Protein AF-A0A061NNV7-F1 (afdb_monomer)

Radius of gyration: 16.95 Å; Cα contacts (8 Å, |Δi|>4): 107; chains: 1; bounding box: 40×39×57 Å

pLDDT: mean 89.88, std 15.0, range [36.84, 98.69]

Solvent-accessible surface area (backbone atoms only — not comparable to full-atom values): 8530 Å² total; per-residue (Å²): 135,85,79,83,86,63,62,41,60,70,67,61,63,53,45,39,52,57,48,20,44,50,50,51,48,59,56,54,39,71,76,46,58,72,67,57,29,56,50,48,60,74,51,48,64,51,75,71,51,56,79,93,74,49,51,74,72,43,47,51,54,41,52,56,52,37,71,77,29,66,69,50,38,52,44,47,50,52,50,50,53,50,48,53,52,49,61,66,41,73,80,42,95,57,61,69,67,59,57,50,54,51,51,50,54,51,48,51,58,38,67,75,45,90,48,62,50,45,41,53,36,46,53,52,49,62,77,42,37,70,22,46,54,39,30,52,74,69,62,70,68,87,68,87,84,77,128

Mean predicted aligned error: 5.4 Å

Foldseek 3Di:
DDDDQAADAPVVLLVLLVVLLVVLLLVLLVVDDPVLSVVCVVLVCLLVDDPVPDDPVSNVNLVVVVVVDVSNVLSSVLNVLVVVLCVVQLPDQDDLVSNVVSLVVSQVSLVPDPRPSSPVSNVVCVVCVSNHSVCSNVNDHPDDPDD

Structure (mmCIF, N/CA/C/O backbone):
data_AF-A0A061NNV7-F1
#
_entry.id   AF-A0A061NNV7-F1
#
loop_
_atom_site.group_PDB
_atom_site.id
_atom_site.type_symbol
_atom_site.label_atom_id
_atom_site.label_alt_id
_atom_site.label_comp_id
_atom_site.label_asym_id
_atom_site.label_entity_id
_atom_site.label_seq_id
_atom_site.pdbx_PDB_ins_code
_atom_site.Cartn_x
_atom_site.Cartn_y
_atom_site.Cartn_z
_atom_site.occupancy
_atom_site.B_iso_or_equiv
_atom_site.auth_seq_id
_atom_site.auth_comp_id
_atom_site.auth_asym_id
_atom_site.auth_atom_id
_atom_site.pdbx_PDB_model_num
ATOM 1 N N . MET A 1 1 ? 11.637 0.385 -39.549 1.00 41.84 1 MET A N 1
ATOM 2 C CA . MET A 1 1 ? 10.797 1.399 -38.875 1.00 41.84 1 MET A CA 1
ATOM 3 C C . MET A 1 1 ? 10.616 0.973 -37.427 1.00 41.84 1 MET A C 1
ATOM 5 O O . MET A 1 1 ? 10.025 -0.074 -37.189 1.00 41.84 1 MET A O 1
ATOM 9 N N . GLY A 1 2 ? 11.220 1.697 -36.482 1.00 59.88 2 GLY A N 1
ATOM 10 C CA . GLY A 1 2 ? 11.141 1.368 -35.055 1.00 59.88 2 GLY A CA 1
ATOM 11 C C . GLY A 1 2 ? 9.767 1.725 -34.499 1.00 59.88 2 GLY A C 1
ATOM 12 O O . GLY A 1 2 ? 9.299 2.843 -34.703 1.00 59.88 2 GLY A O 1
ATOM 13 N N . ARG A 1 3 ? 9.101 0.776 -33.835 1.00 66.38 3 ARG A N 1
ATOM 14 C CA . ARG A 1 3 ? 7.870 1.065 -33.089 1.00 66.38 3 ARG A CA 1
ATOM 15 C C . ARG A 1 3 ? 8.216 1.955 -31.887 1.00 66.38 3 ARG A C 1
ATOM 17 O O . ARG A 1 3 ? 9.262 1.729 -31.277 1.00 66.38 3 ARG A O 1
ATOM 24 N N . PRO A 1 4 ? 7.374 2.941 -31.540 1.00 80.44 4 PRO A N 1
ATOM 25 C CA . PRO A 1 4 ? 7.612 3.778 -30.371 1.00 80.44 4 PRO A CA 1
ATOM 26 C C . PRO A 1 4 ? 7.623 2.924 -29.096 1.00 80.44 4 PRO A C 1
ATOM 28 O O . PRO A 1 4 ? 6.791 2.030 -28.933 1.00 80.44 4 PRO A O 1
ATOM 31 N N . ILE A 1 5 ? 8.569 3.201 -28.196 1.00 82.25 5 ILE A N 1
ATOM 32 C CA . ILE A 1 5 ? 8.609 2.594 -26.862 1.00 82.25 5 ILE A CA 1
ATOM 33 C C . ILE A 1 5 ? 7.598 3.334 -25.988 1.00 82.25 5 ILE A C 1
ATOM 35 O O . ILE A 1 5 ? 7.705 4.545 -25.804 1.00 82.25 5 ILE A O 1
ATOM 39 N N . ILE A 1 6 ? 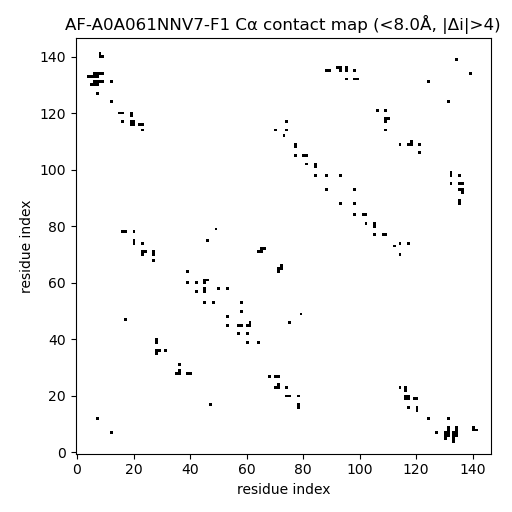6.620 2.608 -25.450 1.00 85.44 6 ILE A N 1
ATOM 40 C CA . ILE A 1 6 ? 5.614 3.164 -24.541 1.00 85.44 6 ILE A CA 1
ATOM 41 C C . ILE A 1 6 ? 6.128 3.045 -23.103 1.00 85.44 6 ILE A C 1
ATOM 43 O O . ILE A 1 6 ? 6.667 2.008 -22.701 1.00 85.44 6 ILE A O 1
ATOM 47 N N . ILE A 1 7 ? 5.969 4.122 -22.334 1.00 85.50 7 ILE A N 1
ATOM 48 C CA . ILE A 1 7 ? 6.426 4.237 -20.948 1.00 85.50 7 ILE A CA 1
ATOM 49 C C . ILE A 1 7 ? 5.231 4.584 -20.065 1.00 85.50 7 ILE A C 1
ATOM 51 O O . ILE A 1 7 ? 4.505 5.539 -20.342 1.00 85.50 7 ILE A O 1
ATOM 55 N N . ALA A 1 8 ? 5.036 3.821 -18.990 1.00 87.75 8 ALA A N 1
ATOM 56 C CA . ALA A 1 8 ? 4.000 4.114 -18.012 1.00 87.75 8 ALA A CA 1
ATOM 57 C C . ALA A 1 8 ? 4.450 5.245 -17.084 1.00 87.75 8 ALA A C 1
ATOM 59 O O . ALA A 1 8 ? 5.595 5.284 -16.629 1.00 87.75 8 ALA A O 1
ATOM 60 N N . ASP A 1 9 ? 3.519 6.126 -16.729 1.00 88.19 9 ASP A N 1
ATOM 61 C CA . ASP A 1 9 ? 3.765 7.119 -15.693 1.00 88.19 9 ASP A CA 1
ATOM 62 C C . ASP A 1 9 ? 3.815 6.458 -14.305 1.00 88.19 9 ASP A C 1
ATOM 64 O O . ASP A 1 9 ? 2.856 5.824 -13.844 1.00 88.19 9 ASP A O 1
ATOM 68 N N . ARG A 1 10 ? 4.942 6.671 -13.616 1.00 89.44 10 ARG A N 1
ATOM 69 C CA . ARG A 1 10 ? 5.210 6.188 -12.261 1.00 89.44 10 ARG A CA 1
ATOM 70 C C . ARG A 1 10 ? 4.177 6.650 -11.241 1.00 89.44 10 ARG A C 1
ATOM 72 O O . ARG A 1 10 ? 3.856 5.888 -10.328 1.00 89.44 10 ARG A O 1
ATOM 79 N N . PHE A 1 11 ? 3.614 7.847 -11.393 1.00 89.06 11 PHE A N 1
ATOM 80 C CA . PHE A 1 11 ? 2.564 8.320 -10.494 1.00 89.06 11 PHE A CA 1
ATOM 81 C C . PHE A 1 11 ? 1.284 7.489 -10.636 1.00 89.06 11 PHE A C 1
ATOM 83 O O . PHE A 1 11 ? 0.679 7.083 -9.639 1.00 89.06 11 PHE A O 1
ATOM 90 N N . HIS A 1 12 ? 0.898 7.183 -11.874 1.00 89.81 12 HIS A N 1
ATOM 91 C CA . HIS A 1 12 ? -0.359 6.511 -12.178 1.00 89.81 12 HIS A CA 1
ATOM 92 C C . HIS A 1 12 ? -0.391 5.071 -11.666 1.00 89.81 12 HIS A C 1
ATOM 94 O O . HIS A 1 12 ? -1.355 4.684 -11.001 1.00 89.81 12 HIS A O 1
ATOM 100 N N . PHE A 1 13 ? 0.655 4.274 -11.906 1.00 92.62 13 PHE A N 1
ATOM 101 C CA . PHE A 1 13 ? 0.628 2.888 -11.437 1.00 92.62 13 PHE A CA 1
ATOM 102 C C . PHE A 1 13 ? 0.796 2.773 -9.917 1.00 92.62 13 PHE A C 1
ATOM 104 O O . PHE A 1 13 ? 0.141 1.934 -9.298 1.00 92.62 13 PHE A O 1
ATOM 111 N N . CYS A 1 14 ? 1.589 3.654 -9.288 1.00 95.44 14 CYS A N 1
ATOM 112 C CA . CYS A 1 14 ? 1.664 3.725 -7.827 1.00 95.44 14 CYS A CA 1
ATOM 113 C C . CYS A 1 14 ? 0.284 4.015 -7.232 1.00 95.44 14 CYS A C 1
ATOM 115 O O . CYS A 1 14 ? -0.136 3.369 -6.272 1.00 95.44 14 CYS A O 1
ATOM 117 N N . ARG A 1 15 ? -0.457 4.952 -7.834 1.00 9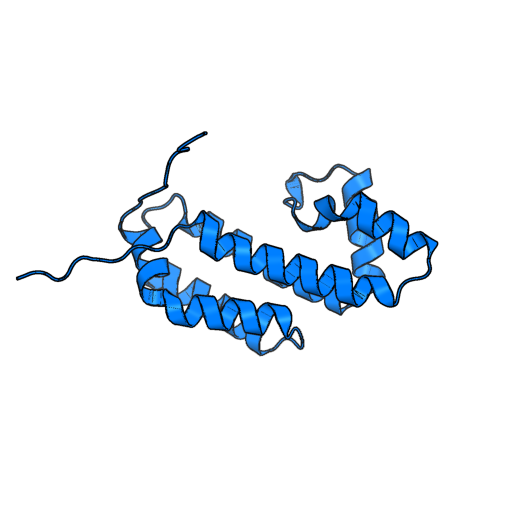6.38 15 ARG A N 1
ATOM 118 C CA . ARG A 1 15 ? -1.785 5.361 -7.373 1.00 96.38 15 ARG A CA 1
ATOM 119 C C . ARG A 1 15 ? -2.785 4.205 -7.306 1.00 96.38 15 ARG A C 1
ATOM 121 O O . ARG A 1 15 ? -3.596 4.196 -6.383 1.00 96.38 15 ARG A O 1
ATOM 128 N N . TYR A 1 16 ? -2.702 3.203 -8.186 1.00 97.44 16 TYR A N 1
ATOM 129 C CA . TYR A 1 16 ? -3.567 2.018 -8.100 1.00 97.44 16 TYR A CA 1
ATOM 130 C C . TYR A 1 16 ? -3.382 1.228 -6.798 1.00 97.44 16 TYR A C 1
ATOM 132 O O . TYR A 1 16 ? -4.370 0.744 -6.245 1.00 97.44 16 TYR A O 1
ATOM 140 N N . ILE A 1 17 ? -2.156 1.143 -6.273 1.00 98.25 17 ILE A N 1
ATOM 141 C CA . ILE A 1 17 ? -1.876 0.461 -5.002 1.00 98.25 17 ILE A CA 1
ATOM 142 C C . ILE A 1 17 ? -2.471 1.240 -3.825 1.00 98.25 17 ILE A C 1
ATOM 144 O O . ILE A 1 17 ? -3.164 0.667 -2.985 1.00 98.25 17 ILE A O 1
ATOM 148 N N . TYR A 1 18 ? -2.288 2.562 -3.796 1.00 97.94 18 TYR A N 1
ATOM 149 C CA . TYR A 1 18 ? -2.882 3.415 -2.757 1.00 97.94 18 TYR A CA 1
ATOM 150 C C . TYR A 1 18 ? -4.413 3.422 -2.817 1.00 97.94 18 TYR A C 1
ATOM 152 O O . TYR A 1 18 ? -5.079 3.415 -1.782 1.00 97.94 18 TYR A O 1
ATOM 160 N N . TRP A 1 19 ? -4.993 3.377 -4.018 1.00 98.44 19 TRP A N 1
ATOM 161 C CA . TRP A 1 19 ? -6.432 3.217 -4.179 1.00 98.44 19 TRP A CA 1
ATOM 162 C C . TRP A 1 19 ? -6.920 1.877 -3.647 1.00 98.44 19 TRP A C 1
ATOM 164 O O . TRP A 1 19 ? -7.919 1.862 -2.933 1.00 98.44 19 TRP A O 1
ATOM 174 N N . ALA A 1 20 ? -6.229 0.774 -3.938 1.00 98.56 20 ALA A N 1
ATOM 175 C CA . ALA A 1 20 ? -6.582 -0.531 -3.391 1.00 98.56 20 ALA A CA 1
ATOM 176 C C . ALA A 1 20 ? -6.541 -0.531 -1.853 1.00 98.56 20 ALA A C 1
ATOM 178 O O . ALA A 1 20 ? -7.519 -0.948 -1.231 1.00 98.56 20 ALA A O 1
ATOM 179 N N . LEU A 1 21 ? -5.494 0.043 -1.249 1.00 98.62 21 LEU A N 1
ATOM 180 C CA . LEU A 1 21 ? -5.408 0.275 0.198 1.00 98.62 21 LEU A CA 1
ATOM 181 C C . LEU A 1 21 ? -6.627 1.042 0.732 1.00 98.62 21 LEU A C 1
ATOM 183 O O . LEU A 1 21 ? -7.264 0.612 1.694 1.00 98.62 21 LEU A O 1
ATOM 187 N N . ASP A 1 22 ? -6.994 2.159 0.102 1.00 98.38 22 ASP A N 1
ATOM 188 C CA . ASP A 1 22 ? -8.151 2.946 0.526 1.00 98.38 22 ASP A CA 1
ATOM 189 C C . ASP A 1 22 ? -9.479 2.200 0.379 1.00 98.38 22 ASP A C 1
ATOM 191 O O . ASP A 1 22 ? -10.370 2.374 1.215 1.00 98.38 22 ASP A O 1
ATOM 195 N N . GLN A 1 23 ? -9.636 1.376 -0.659 1.00 98.50 23 GLN A N 1
ATOM 196 C CA . GLN A 1 23 ? -10.835 0.561 -0.839 1.00 98.50 23 GLN A CA 1
ATOM 197 C C . GLN A 1 23 ? -10.946 -0.515 0.250 1.00 98.50 23 GLN A C 1
ATOM 199 O O . GLN A 1 23 ? -12.009 -0.617 0.868 1.00 98.50 23 GLN A O 1
ATOM 204 N N . VAL A 1 24 ? -9.859 -1.241 0.556 1.00 98.62 24 VAL A N 1
ATOM 205 C CA . VAL A 1 24 ? -9.830 -2.205 1.674 1.00 98.62 24 VAL A CA 1
ATOM 206 C C . VAL A 1 24 ? -10.159 -1.494 2.981 1.00 98.62 24 VAL A C 1
ATOM 208 O O . VAL A 1 24 ? -11.079 -1.899 3.689 1.00 98.62 24 VAL A O 1
ATOM 211 N N . ARG A 1 25 ? -9.501 -0.364 3.262 1.00 98.31 25 ARG A N 1
ATOM 212 C CA . ARG A 1 25 ? -9.759 0.425 4.469 1.00 98.31 25 ARG A CA 1
ATOM 213 C C . ARG A 1 25 ? -11.217 0.849 4.582 1.00 98.31 25 ARG A C 1
ATOM 215 O O . ARG A 1 25 ? -11.809 0.691 5.642 1.00 98.31 25 ARG A O 1
ATOM 222 N N . ARG A 1 26 ? -11.821 1.385 3.519 1.00 98.25 26 ARG A N 1
ATOM 223 C CA . ARG A 1 26 ? -13.238 1.792 3.527 1.00 98.25 26 ARG A CA 1
ATOM 224 C C . ARG A 1 26 ? -14.177 0.605 3.716 1.00 98.25 26 ARG A C 1
ATOM 226 O O . ARG A 1 26 ? -15.219 0.782 4.340 1.00 98.25 26 ARG A O 1
ATOM 233 N N . ARG A 1 27 ? -13.844 -0.572 3.173 1.00 98.00 27 ARG A N 1
ATOM 234 C CA . ARG A 1 27 ? -14.622 -1.802 3.364 1.00 98.00 27 ARG A CA 1
ATOM 235 C C . ARG A 1 27 ? -14.551 -2.272 4.813 1.00 98.00 27 ARG A C 1
ATOM 237 O O . ARG A 1 27 ? -15.601 -2.415 5.430 1.00 98.00 27 ARG A O 1
ATOM 244 N N . VAL A 1 28 ? -13.347 -2.431 5.359 1.00 97.62 28 VAL A N 1
ATOM 245 C CA . VAL A 1 28 ? -13.129 -2.855 6.750 1.00 97.62 28 VAL A CA 1
ATOM 246 C C . 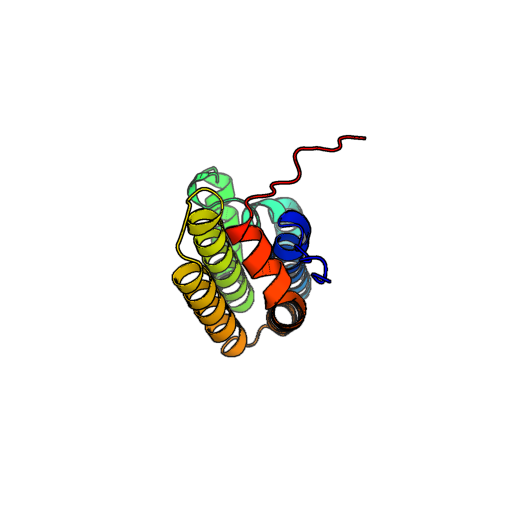VAL A 1 28 ? -13.736 -1.855 7.733 1.00 97.62 28 VAL A C 1
ATOM 248 O O . VAL A 1 28 ? -14.450 -2.243 8.642 1.00 97.62 28 VAL A O 1
ATOM 251 N N . GLN A 1 29 ? -13.568 -0.548 7.522 1.00 96.00 29 GLN A N 1
ATOM 252 C CA . GLN A 1 29 ? -14.128 0.477 8.414 1.00 96.00 29 GLN A CA 1
ATOM 253 C C . GLN A 1 29 ? -15.648 0.390 8.610 1.00 96.00 29 GLN A C 1
ATOM 255 O O . GLN A 1 29 ? -16.160 0.934 9.587 1.00 96.00 29 GLN A O 1
ATOM 260 N N . LYS A 1 30 ? -16.390 -0.248 7.695 1.00 96.12 30 LYS A N 1
ATOM 261 C CA . LYS A 1 30 ? -17.837 -0.453 7.853 1.00 96.12 30 LYS A CA 1
ATOM 262 C C . LYS A 1 30 ? -18.176 -1.459 8.954 1.00 96.12 30 LYS A C 1
ATOM 264 O O . LYS A 1 30 ? -19.302 -1.415 9.434 1.00 96.12 30 LYS A O 1
ATOM 269 N N . THR A 1 31 ? -17.239 -2.323 9.346 1.00 95.94 31 THR A N 1
ATOM 270 C CA . THR A 1 31 ? -17.421 -3.313 10.419 1.00 95.94 31 THR A CA 1
ATOM 271 C C . THR A 1 31 ? -17.049 -2.764 11.797 1.00 95.94 31 THR A C 1
ATOM 273 O O . THR A 1 31 ? -17.363 -3.379 12.810 1.00 95.94 31 THR A O 1
ATOM 276 N N . PHE A 1 32 ? -16.395 -1.601 11.858 1.00 96.50 32 PHE A N 1
ATOM 277 C CA . PHE A 1 32 ? -15.976 -0.985 13.113 1.00 96.50 32 PHE A CA 1
ATOM 278 C C . PHE A 1 32 ? -17.141 -0.332 13.856 1.00 96.50 32 PHE A C 1
ATOM 280 O O . PHE A 1 32 ? -18.075 0.197 13.246 1.00 96.50 32 PHE A O 1
ATOM 287 N N . HIS A 1 33 ? -17.014 -0.262 15.185 1.00 96.69 33 HIS A N 1
ATOM 288 C CA . HIS A 1 33 ? -17.873 0.574 16.019 1.00 96.69 33 HIS A CA 1
ATOM 289 C C . HIS A 1 33 ? -17.850 2.033 15.528 1.00 96.69 33 HIS A C 1
ATOM 291 O O . HIS A 1 33 ? -16.840 2.516 15.007 1.00 96.69 33 HIS A O 1
ATOM 297 N N . GLU A 1 34 ? -18.953 2.765 15.70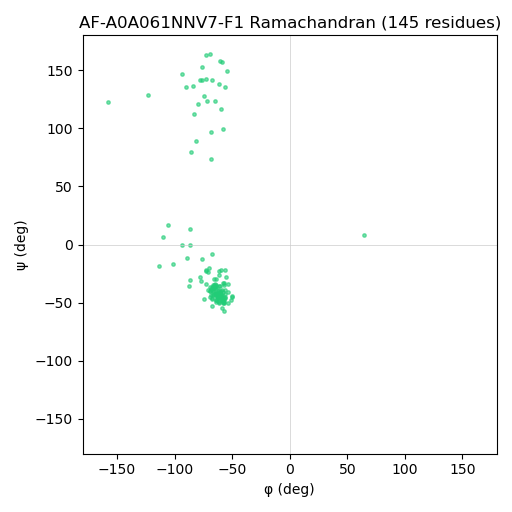6 1.00 96.88 34 GLU A N 1
ATOM 298 C CA . GLU A 1 34 ? -19.136 4.101 15.126 1.00 96.88 34 GLU A CA 1
ATOM 299 C C . GLU A 1 34 ? -17.990 5.067 15.464 1.00 96.88 34 GLU A C 1
ATOM 301 O O . GLU A 1 34 ? -17.528 5.817 14.595 1.00 96.88 34 GLU A O 1
ATOM 306 N N . TYR A 1 35 ? -17.514 5.017 16.711 1.00 95.38 35 TYR A N 1
ATOM 307 C CA . TYR A 1 35 ? -16.378 5.806 17.177 1.00 95.38 35 TYR A CA 1
ATOM 308 C C . TYR A 1 35 ? -15.107 5.520 16.362 1.00 95.38 35 TYR A C 1
ATOM 310 O O . TYR A 1 35 ? -14.533 6.438 15.765 1.00 95.38 35 TYR A O 1
ATOM 318 N N . ASP A 1 36 ? -14.700 4.250 16.270 1.00 95.50 36 ASP A N 1
ATOM 319 C CA . ASP A 1 36 ? -13.497 3.847 15.540 1.00 95.50 36 ASP A CA 1
ATOM 320 C C . ASP A 1 36 ? -13.643 4.090 14.040 1.00 95.50 36 ASP A C 1
ATOM 322 O O . ASP A 1 36 ? -12.703 4.568 13.412 1.00 95.50 36 ASP A O 1
ATOM 326 N N . ARG A 1 37 ? -14.829 3.886 13.459 1.00 96.12 37 ARG A N 1
ATOM 327 C CA . ARG A 1 37 ? -15.109 4.226 12.057 1.00 96.12 37 ARG A CA 1
ATOM 328 C C . ARG A 1 37 ? -14.851 5.709 11.769 1.00 96.12 37 ARG A C 1
ATOM 330 O O . ARG A 1 37 ? -14.149 6.039 10.808 1.00 96.12 37 ARG A O 1
ATOM 337 N N . LYS A 1 38 ? -15.393 6.617 12.596 1.00 96.69 38 LYS A N 1
ATOM 338 C CA . LYS A 1 38 ? -15.206 8.074 12.443 1.00 96.69 38 LYS A CA 1
ATOM 339 C C . LYS A 1 38 ? -13.737 8.463 12.623 1.00 96.69 38 LYS A C 1
ATOM 341 O O . LYS A 1 38 ? -13.190 9.180 11.782 1.00 96.69 38 LYS A O 1
ATOM 346 N N . LYS A 1 39 ? -13.084 7.963 13.675 1.00 96.12 39 LYS A N 1
ATOM 347 C CA . LYS A 1 39 ? -11.675 8.270 13.966 1.00 96.12 39 LYS A CA 1
ATOM 348 C C . LYS A 1 39 ? -10.719 7.692 12.919 1.00 96.12 3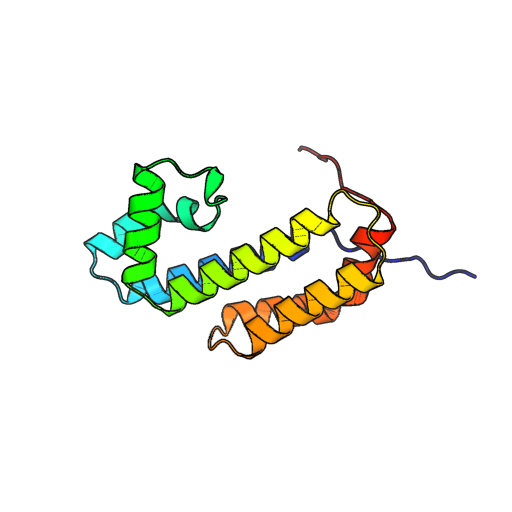9 LYS A C 1
ATOM 350 O O . LYS A 1 39 ? -9.835 8.408 12.452 1.00 96.12 39 LYS A O 1
ATOM 355 N N . CYS A 1 40 ? -10.955 6.472 12.441 1.00 96.38 40 CYS A N 1
ATOM 356 C CA . CYS A 1 40 ? -10.144 5.832 11.405 1.00 96.38 40 CYS A CA 1
ATOM 357 C C . CYS A 1 40 ? -1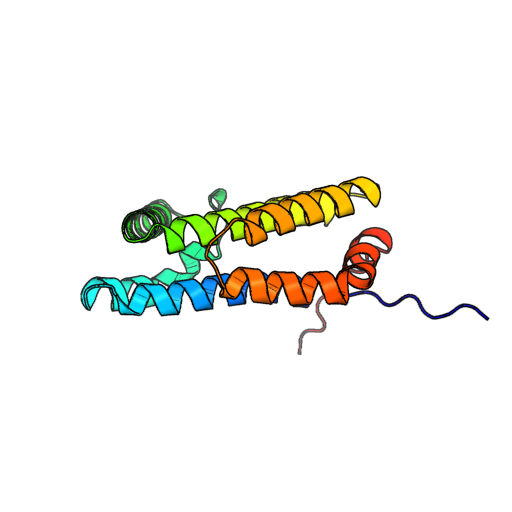0.268 6.564 10.063 1.00 96.38 40 CYS A C 1
ATOM 359 O O . CYS A 1 40 ? -9.290 6.707 9.333 1.00 96.38 40 CYS A O 1
ATOM 361 N N . LYS A 1 41 ? -11.459 7.080 9.721 1.00 95.50 41 LYS A N 1
ATOM 362 C CA . LYS A 1 41 ? -11.634 7.956 8.551 1.00 95.50 41 LYS A CA 1
ATOM 363 C C . LYS A 1 41 ? -10.806 9.235 8.686 1.00 95.50 41 LYS A C 1
ATOM 365 O O . LYS A 1 41 ? -10.138 9.622 7.731 1.00 95.50 41 LYS A O 1
ATOM 370 N N . GLN A 1 42 ? -10.829 9.881 9.852 1.00 96.38 42 GLN A N 1
ATOM 371 C CA . GLN A 1 42 ? -10.037 11.092 10.089 1.00 96.38 42 GLN A CA 1
ATOM 372 C C . GLN A 1 42 ? -8.533 10.795 9.961 1.00 96.38 42 GLN A C 1
ATOM 374 O O . GLN A 1 42 ? -7.825 11.511 9.256 1.00 96.38 42 GLN A O 1
ATOM 379 N N . MET A 1 43 ? -8.053 9.702 10.563 1.00 96.25 43 MET A N 1
ATOM 380 C CA . MET A 1 43 ? -6.632 9.327 10.570 1.00 96.25 43 MET A CA 1
ATOM 381 C C . MET A 1 43 ? -6.177 8.504 9.360 1.00 96.25 43 MET A C 1
ATOM 383 O O . MET A 1 43 ? -5.073 7.981 9.375 1.00 96.25 43 MET A O 1
ATOM 387 N N . HIS A 1 44 ? -6.956 8.411 8.280 1.00 95.88 44 HIS A N 1
ATOM 388 C CA . HIS A 1 44 ? -6.615 7.552 7.134 1.00 95.88 44 HIS A CA 1
ATOM 389 C C . HIS A 1 44 ? -5.229 7.826 6.512 1.00 95.88 44 HIS A C 1
ATOM 391 O O . HIS A 1 44 ? -4.607 6.922 5.962 1.00 95.88 44 HIS A O 1
ATOM 397 N N . HIS A 1 45 ? -4.721 9.055 6.616 1.00 96.81 45 HIS A N 1
ATOM 398 C CA . HIS A 1 45 ? -3.412 9.436 6.088 1.00 96.81 45 HIS A CA 1
ATOM 399 C C . HIS A 1 45 ? -2.249 8.648 6.719 1.00 96.81 45 HIS A C 1
ATOM 401 O O . HIS A 1 45 ? -1.195 8.521 6.095 1.00 96.81 45 HIS A O 1
ATOM 407 N N . VAL A 1 46 ? -2.418 8.090 7.928 1.00 97.88 46 VAL A N 1
ATOM 408 C CA . VAL A 1 46 ? -1.366 7.295 8.587 1.00 97.88 46 VAL A CA 1
ATOM 409 C C . VAL A 1 46 ? -1.039 6.016 7.816 1.00 97.88 46 VAL A C 1
ATOM 411 O O . VAL A 1 46 ? 0.112 5.604 7.809 1.00 97.88 46 VAL A O 1
ATOM 414 N N . PHE A 1 47 ? -2.005 5.442 7.086 1.00 97.75 47 PHE A N 1
ATOM 415 C CA . PHE A 1 47 ? -1.772 4.262 6.244 1.00 97.75 47 PHE A CA 1
ATOM 416 C C . PHE A 1 47 ? -0.962 4.586 4.979 1.00 97.75 47 PHE A C 1
ATOM 418 O O . PHE A 1 47 ? -0.376 3.697 4.366 1.00 97.75 47 PHE A O 1
ATOM 425 N N . HIS A 1 48 ? -0.954 5.849 4.542 1.00 96.88 48 HIS A N 1
ATOM 426 C CA . HIS A 1 48 ? -0.257 6.268 3.320 1.00 96.88 48 HIS A CA 1
ATOM 427 C C . HIS A 1 48 ? 1.198 6.629 3.596 1.00 96.88 48 HIS A C 1
ATOM 429 O O . HIS A 1 48 ? 2.071 6.356 2.773 1.00 96.88 48 HIS A O 1
ATOM 435 N N . LYS A 1 49 ? 1.462 7.223 4.761 1.00 95.00 49 LYS A N 1
ATOM 436 C CA . LYS A 1 49 ? 2.802 7.640 5.169 1.00 95.00 49 LYS A CA 1
ATOM 437 C C . LYS A 1 49 ? 3.773 6.461 5.240 1.00 95.00 49 LYS A C 1
ATOM 439 O O . LYS A 1 49 ? 3.385 5.299 5.352 1.00 95.00 49 LYS A O 1
ATOM 444 N N . ARG A 1 50 ? 5.057 6.798 5.155 1.00 92.62 50 ARG A N 1
ATOM 445 C CA . ARG A 1 50 ? 6.140 5.878 5.496 1.00 92.62 50 ARG A CA 1
ATOM 446 C C . ARG A 1 50 ? 6.198 5.714 7.017 1.00 92.62 50 ARG A C 1
ATOM 448 O O . ARG A 1 50 ? 6.013 6.733 7.694 1.00 92.62 50 ARG A O 1
ATOM 455 N N . PRO A 1 51 ? 6.490 4.513 7.543 1.00 91.31 51 PRO A N 1
ATOM 456 C CA . PRO A 1 51 ? 6.637 4.297 8.981 1.00 91.31 51 PRO A CA 1
ATOM 457 C C . PRO A 1 51 ? 7.587 5.307 9.640 1.00 91.31 51 PRO A C 1
ATOM 459 O O . PRO A 1 51 ? 7.230 5.932 10.632 1.00 91.31 51 PRO A O 1
ATOM 462 N N . GLU A 1 52 ? 8.732 5.580 9.010 1.00 92.75 52 GLU A N 1
ATOM 463 C CA . GLU A 1 52 ? 9.762 6.512 9.511 1.00 92.75 52 GLU A CA 1
ATOM 464 C C . GLU A 1 52 ? 9.322 7.992 9.526 1.00 92.75 52 GLU A C 1
ATOM 466 O O . GLU A 1 52 ? 10.043 8.860 10.015 1.00 92.75 52 GLU A O 1
ATOM 471 N N . LYS A 1 53 ? 8.161 8.318 8.941 1.00 95.69 53 LYS A N 1
ATOM 472 C CA . LYS A 1 53 ? 7.601 9.682 8.863 1.00 95.69 53 LYS A CA 1
ATOM 473 C C . LYS A 1 53 ? 6.352 9.865 9.730 1.00 95.69 53 LYS A C 1
ATOM 475 O O . LYS A 1 53 ? 5.684 10.902 9.633 1.00 95.69 53 LYS A O 1
ATOM 480 N N . LEU A 1 54 ? 5.994 8.861 10.525 1.00 96.75 54 LEU A N 1
ATOM 481 C CA . LEU A 1 54 ? 4.898 8.942 11.484 1.00 96.75 54 LEU A CA 1
ATOM 482 C C . LEU A 1 54 ? 5.399 9.573 12.786 1.00 96.75 54 LEU A C 1
ATOM 484 O O . LEU A 1 54 ? 6.467 9.228 13.282 1.00 96.75 54 LEU A O 1
ATOM 488 N N . SER A 1 55 ? 4.616 10.488 13.357 1.00 97.81 55 SER A N 1
ATOM 489 C CA . SER A 1 55 ? 4.804 10.877 14.759 1.00 97.81 55 SER A CA 1
ATOM 490 C C . SER A 1 55 ? 4.329 9.764 15.694 1.00 97.81 55 SER A C 1
ATOM 492 O O . SER A 1 55 ? 3.517 8.934 15.291 1.00 97.81 55 SER A O 1
ATOM 494 N N . GLU A 1 56 ? 4.733 9.786 16.966 1.00 97.81 56 GLU A N 1
ATOM 495 C CA . GLU A 1 56 ? 4.291 8.804 17.974 1.00 97.81 56 GLU A CA 1
ATOM 496 C C . GLU A 1 56 ? 2.766 8.639 18.012 1.00 97.81 56 GLU A C 1
ATOM 498 O O . GLU A 1 56 ? 2.240 7.528 17.961 1.00 97.81 56 GLU A O 1
ATOM 503 N N . LYS A 1 57 ? 2.034 9.761 17.992 1.00 96.94 57 LYS A N 1
ATOM 504 C CA . LYS A 1 57 ? 0.567 9.761 17.931 1.00 96.94 57 LYS A CA 1
ATOM 505 C C . LYS A 1 57 ? 0.048 9.071 16.668 1.00 96.94 57 LYS A C 1
ATOM 507 O O . LYS A 1 57 ? -0.932 8.335 16.733 1.00 96.94 57 LYS A O 1
ATOM 512 N N . GLN A 1 58 ? 0.664 9.322 15.513 1.00 97.75 58 GLN A N 1
ATOM 513 C CA . GLN A 1 58 ? 0.258 8.698 14.252 1.00 97.75 58 GLN A CA 1
ATOM 514 C C . GLN A 1 58 ? 0.567 7.199 14.240 1.00 97.75 58 GLN A C 1
ATOM 516 O O . GLN A 1 58 ? -0.280 6.425 13.800 1.00 97.75 58 GLN A O 1
ATOM 521 N N . THR A 1 59 ? 1.721 6.797 14.772 1.00 98.06 59 THR A N 1
ATOM 522 C CA . THR A 1 59 ? 2.107 5.394 14.959 1.00 98.06 59 THR A CA 1
ATOM 523 C C . THR A 1 59 ? 1.117 4.669 15.863 1.00 98.06 59 THR A C 1
ATOM 525 O O . THR A 1 59 ? 0.658 3.585 15.515 1.00 98.06 59 THR A O 1
ATOM 528 N N . TRP A 1 60 ? 0.696 5.293 16.966 1.00 97.75 60 TRP A N 1
ATOM 529 C CA . TRP A 1 60 ? -0.323 4.727 17.848 1.00 97.75 60 TRP A CA 1
ATOM 530 C C . TRP A 1 60 ? -1.650 4.480 17.115 1.00 97.75 60 TRP A C 1
ATOM 532 O O . TRP A 1 60 ? -2.207 3.386 17.195 1.00 97.75 60 TRP A O 1
ATOM 542 N N . TYR A 1 61 ? -2.142 5.463 16.348 1.00 97.62 61 TYR A N 1
ATOM 543 C CA . TYR A 1 61 ? -3.375 5.292 15.567 1.00 97.62 61 TYR A CA 1
ATOM 544 C C . TYR A 1 61 ? -3.239 4.218 14.494 1.00 97.62 61 TYR A C 1
ATOM 546 O O . TYR A 1 61 ? -4.174 3.444 14.299 1.00 97.62 61 TYR A O 1
ATOM 554 N N . LEU A 1 62 ? -2.103 4.177 13.794 1.00 98.00 62 LEU A N 1
ATOM 555 C CA . LEU A 1 62 ? -1.831 3.138 12.813 1.00 98.00 62 LEU A CA 1
ATOM 556 C C . LEU A 1 62 ? -1.931 1.762 13.481 1.00 98.00 62 LEU A C 1
ATOM 558 O O . LEU A 1 62 ? -2.784 0.973 13.084 1.00 98.00 62 LEU A O 1
ATOM 562 N N . ASN A 1 63 ? -1.149 1.518 14.535 1.00 97.94 63 ASN A N 1
ATOM 563 C CA . ASN A 1 63 ? -1.107 0.228 15.226 1.00 97.94 63 ASN A CA 1
ATOM 564 C C . ASN A 1 63 ? -2.484 -0.188 15.745 1.00 97.94 63 ASN A C 1
ATOM 566 O O . ASN A 1 63 ? -2.931 -1.291 15.438 1.00 97.94 63 ASN A O 1
ATOM 570 N N . ARG A 1 64 ? -3.219 0.732 16.388 1.00 96.94 64 ARG A N 1
ATOM 571 C CA . ARG A 1 64 ? -4.596 0.484 16.837 1.00 96.94 64 ARG A CA 1
ATOM 572 C C . ARG A 1 64 ? -5.470 -0.078 15.715 1.00 96.94 64 ARG A C 1
ATOM 574 O O . ARG A 1 64 ? -6.200 -1.038 15.925 1.00 96.94 64 ARG A O 1
ATOM 581 N N . TYR A 1 65 ? -5.446 0.518 14.523 1.00 97.50 65 TYR A N 1
ATOM 582 C CA . TYR A 1 65 ? -6.310 0.056 13.433 1.00 97.50 65 TYR A CA 1
ATOM 583 C C . TYR A 1 65 ? -5.797 -1.208 12.739 1.00 97.50 65 TYR A C 1
ATOM 585 O O . TYR A 1 65 ? -6.618 -1.977 12.240 1.00 97.50 65 TYR A O 1
ATOM 593 N N . LEU A 1 66 ? -4.482 -1.448 12.724 1.00 97.69 66 LEU A N 1
ATOM 594 C CA . LEU A 1 66 ? -3.912 -2.713 12.245 1.00 97.69 66 LEU A CA 1
ATOM 595 C C . LEU A 1 66 ? -4.185 -3.879 13.213 1.00 97.69 66 LEU A C 1
ATOM 597 O O . LEU A 1 66 ? -4.180 -5.033 12.796 1.00 97.69 66 LEU A O 1
ATOM 601 N N . GLU A 1 67 ? -4.423 -3.610 14.497 1.00 97.62 67 GLU A N 1
ATOM 602 C CA . GLU A 1 67 ? -4.857 -4.608 15.488 1.00 97.62 67 GLU A CA 1
ATOM 603 C C . GLU A 1 67 ? -6.340 -4.964 15.356 1.00 97.62 67 GLU A C 1
ATOM 605 O O . GLU A 1 67 ? -6.724 -6.105 15.588 1.00 97.62 67 GLU A O 1
ATOM 610 N N . LEU A 1 68 ? -7.172 -4.012 14.927 1.00 96.50 68 LEU A N 1
ATOM 611 C CA . LEU A 1 68 ? -8.615 -4.218 14.765 1.00 96.50 68 LEU A CA 1
ATOM 612 C C . LEU A 1 68 ? -8.995 -5.030 13.519 1.00 96.50 68 LEU A C 1
ATOM 614 O O . LEU A 1 68 ? -10.155 -5.416 13.378 1.00 96.50 68 LEU A O 1
ATOM 618 N N . SER A 1 69 ? -8.069 -5.256 12.584 1.00 97.44 69 SER A N 1
ATOM 619 C CA . SER A 1 69 ? -8.358 -6.007 11.364 1.00 97.44 69 SER A CA 1
ATOM 620 C C . SER A 1 69 ? -7.105 -6.585 10.724 1.00 97.44 69 SER A C 1
ATOM 622 O O . SER A 1 69 ? -6.250 -5.846 10.238 1.00 97.44 69 SER A O 1
ATOM 624 N N . GLU A 1 70 ? -7.100 -7.907 10.557 1.00 97.81 70 GLU A N 1
ATOM 625 C CA . GLU A 1 70 ? -6.051 -8.604 9.807 1.00 97.81 70 GLU A CA 1
ATOM 626 C C . GLU A 1 70 ? -6.000 -8.139 8.345 1.00 97.81 70 GLU A C 1
ATOM 628 O O . GLU A 1 70 ? -4.930 -7.848 7.829 1.00 97.81 70 GLU A O 1
ATOM 633 N N . GLU A 1 71 ? -7.154 -7.916 7.704 1.00 98.31 71 GLU A N 1
ATOM 634 C CA . GLU A 1 71 ? -7.182 -7.379 6.334 1.00 98.31 71 GLU A CA 1
ATOM 635 C C . GLU A 1 71 ? -6.519 -5.991 6.203 1.00 98.31 71 GLU A C 1
ATOM 637 O O . GLU A 1 71 ? -5.880 -5.708 5.188 1.00 98.31 71 GLU A O 1
ATOM 642 N N . LEU A 1 72 ? -6.642 -5.115 7.216 1.00 98.06 72 LEU A N 1
ATOM 643 C CA . LEU A 1 72 ? -5.943 -3.823 7.242 1.00 98.06 72 LEU A CA 1
ATOM 644 C C . LEU A 1 72 ? -4.435 -3.992 7.423 1.00 98.06 72 LEU A C 1
ATOM 646 O O . LEU A 1 72 ? -3.662 -3.267 6.794 1.00 98.06 72 LEU A O 1
ATOM 650 N N . ARG A 1 73 ? -4.024 -4.933 8.275 1.00 98.38 73 ARG A N 1
ATOM 651 C CA . ARG A 1 73 ? -2.619 -5.293 8.476 1.00 98.38 73 ARG A CA 1
ATOM 652 C C . ARG A 1 73 ? -1.993 -5.811 7.190 1.00 98.38 73 ARG A C 1
ATOM 654 O O . ARG A 1 73 ? -0.962 -5.291 6.764 1.00 98.38 73 ARG A O 1
ATOM 661 N N . GLU A 1 74 ? -2.658 -6.758 6.544 1.00 98.56 74 GLU A N 1
ATOM 662 C CA . GLU A 1 74 ? -2.203 -7.376 5.305 1.00 98.56 74 GLU A CA 1
ATOM 663 C C . GLU A 1 74 ? -2.082 -6.341 4.176 1.00 98.56 74 GLU A C 1
ATOM 665 O O . GLU A 1 74 ? -1.021 -6.215 3.561 1.00 98.56 74 GLU A O 1
ATOM 670 N N . VAL A 1 75 ? -3.114 -5.516 3.941 1.00 98.69 75 VAL A N 1
ATOM 671 C CA . VAL A 1 75 ? -3.063 -4.510 2.862 1.00 98.69 75 VAL A CA 1
ATOM 672 C C . VAL A 1 75 ? -2.003 -3.435 3.117 1.00 98.69 75 VAL A C 1
ATOM 674 O O . VAL A 1 75 ? -1.366 -2.958 2.175 1.00 98.69 75 VAL A O 1
ATOM 677 N N . TYR A 1 76 ? -1.782 -3.060 4.381 1.00 98.50 76 TYR A N 1
ATOM 678 C CA . TYR A 1 76 ? -0.730 -2.118 4.753 1.00 98.50 76 TYR A CA 1
ATOM 679 C C . TYR A 1 76 ? 0.663 -2.713 4.507 1.00 98.50 76 TYR A C 1
ATOM 681 O O . TYR A 1 76 ? 1.526 -2.040 3.937 1.00 98.50 76 TYR A O 1
ATOM 689 N N . GLY A 1 77 ? 0.856 -3.990 4.853 1.00 98.25 77 GLY A N 1
ATOM 690 C CA . GLY A 1 77 ? 2.071 -4.746 4.554 1.00 98.25 77 GLY A CA 1
ATOM 691 C C . GLY A 1 77 ? 2.368 -4.797 3.056 1.00 98.25 77 GLY A C 1
ATOM 692 O O . GLY A 1 77 ? 3.459 -4.412 2.637 1.00 98.25 77 GLY A O 1
ATOM 693 N N . LEU A 1 78 ? 1.381 -5.163 2.233 1.00 98.62 78 LEU A N 1
ATOM 694 C CA . LEU A 1 78 ? 1.532 -5.206 0.773 1.00 98.62 78 LEU A CA 1
ATOM 695 C C . LEU A 1 78 ? 1.848 -3.826 0.179 1.00 98.62 78 LEU A C 1
ATOM 697 O O . LEU A 1 78 ? 2.720 -3.708 -0.683 1.00 98.62 78 LEU A O 1
ATOM 701 N N . LYS A 1 79 ? 1.190 -2.757 0.653 1.00 98.25 79 LYS A N 1
ATOM 702 C CA . LYS A 1 79 ? 1.518 -1.386 0.229 1.00 98.25 79 LYS A CA 1
ATOM 703 C C . LYS A 1 79 ? 2.969 -1.042 0.560 1.00 98.25 79 LYS A C 1
ATOM 705 O O . LYS A 1 79 ? 3.653 -0.461 -0.282 1.00 98.25 79 LYS A O 1
ATOM 710 N N . ASN A 1 80 ? 3.449 -1.372 1.759 1.00 97.56 80 ASN A N 1
ATOM 711 C CA . ASN A 1 80 ? 4.826 -1.073 2.157 1.00 97.56 80 ASN A CA 1
ATOM 712 C C . ASN A 1 80 ? 5.847 -1.925 1.391 1.00 97.56 80 ASN A C 1
ATOM 714 O O . ASN A 1 80 ? 6.881 -1.395 0.995 1.00 97.56 80 ASN A O 1
ATOM 718 N N . GLN A 1 81 ? 5.537 -3.193 1.105 1.00 97.56 81 GLN A N 1
ATOM 719 C CA . GLN A 1 81 ? 6.351 -4.046 0.235 1.00 97.56 81 GLN A CA 1
ATOM 720 C C . GLN A 1 81 ? 6.492 -3.429 -1.165 1.00 97.56 81 GLN A C 1
ATOM 722 O O . GLN A 1 81 ? 7.604 -3.300 -1.676 1.00 97.56 81 GLN A O 1
ATOM 727 N N . PHE A 1 82 ? 5.382 -2.977 -1.759 1.00 97.62 82 PHE A N 1
ATOM 728 C CA . PHE A 1 82 ? 5.400 -2.276 -3.043 1.00 97.62 82 PHE A CA 1
ATOM 729 C C . PHE A 1 82 ? 6.203 -0.972 -2.984 1.00 97.62 82 PHE A C 1
ATOM 731 O O . PHE A 1 82 ? 6.990 -0.688 -3.883 1.00 97.62 82 PHE A O 1
ATOM 738 N N . GLN A 1 83 ? 6.023 -0.174 -1.927 1.00 95.50 83 GLN A N 1
ATOM 739 C CA . GLN A 1 83 ? 6.750 1.082 -1.742 1.00 95.50 83 GLN A CA 1
ATOM 740 C C . GLN A 1 83 ? 8.262 0.845 -1.638 1.00 95.50 83 GLN A C 1
ATOM 742 O O . GLN A 1 83 ? 9.023 1.540 -2.306 1.00 95.50 83 GLN A O 1
ATOM 747 N N . ALA A 1 84 ? 8.688 -0.165 -0.876 1.00 94.12 84 ALA A N 1
ATOM 748 C CA . ALA A 1 84 ? 10.092 -0.541 -0.750 1.00 94.12 84 ALA A CA 1
ATOM 749 C C . ALA A 1 84 ? 10.693 -0.987 -2.093 1.00 94.12 84 ALA A C 1
ATOM 751 O O . ALA A 1 84 ? 11.773 -0.524 -2.461 1.00 94.12 84 ALA A O 1
ATOM 752 N N . TRP A 1 85 ? 9.974 -1.823 -2.854 1.00 94.81 85 TRP A N 1
ATOM 753 C CA . TRP A 1 85 ? 10.366 -2.189 -4.219 1.00 94.81 85 TRP A CA 1
ATOM 754 C C . TRP A 1 85 ? 10.512 -0.947 -5.105 1.00 94.81 85 TRP A C 1
ATOM 756 O O . TRP A 1 85 ? 11.550 -0.741 -5.731 1.00 94.81 85 TRP A O 1
ATOM 766 N N . PHE A 1 86 ? 9.507 -0.073 -5.114 1.00 93.62 86 PHE A N 1
ATOM 767 C CA . PHE A 1 86 ? 9.520 1.123 -5.946 1.00 93.62 86 PHE A CA 1
ATOM 768 C C . PHE A 1 86 ? 10.701 2.041 -5.609 1.00 93.62 86 PHE A C 1
ATOM 770 O O . PHE A 1 86 ? 11.405 2.489 -6.510 1.00 93.62 86 PHE A O 1
ATOM 777 N N . ASP A 1 87 ? 10.958 2.296 -4.326 1.00 90.94 87 ASP A N 1
ATOM 778 C CA . ASP A 1 87 ? 12.047 3.174 -3.893 1.00 90.94 87 ASP A CA 1
ATOM 779 C C . ASP A 1 87 ? 13.431 2.619 -4.228 1.00 90.94 87 ASP A C 1
ATOM 781 O O . ASP A 1 87 ? 14.294 3.388 -4.655 1.00 90.94 87 ASP A O 1
ATOM 785 N N . LYS A 1 88 ? 13.625 1.298 -4.097 1.00 89.56 88 LYS A N 1
ATOM 786 C CA . LYS A 1 88 ? 14.875 0.613 -4.465 1.00 89.56 88 LYS A CA 1
ATOM 787 C C . LYS A 1 88 ? 15.247 0.873 -5.932 1.00 89.56 88 LYS A C 1
ATOM 789 O O . LYS A 1 88 ? 16.420 1.083 -6.249 1.00 89.56 88 LYS A O 1
ATOM 794 N N . HIS A 1 89 ? 14.248 0.896 -6.814 1.00 88.00 89 HIS A N 1
ATOM 795 C CA . HIS A 1 89 ? 14.447 0.957 -8.264 1.00 88.00 89 HIS A CA 1
ATOM 796 C C . HIS A 1 89 ? 14.237 2.344 -8.883 1.00 88.00 89 HIS A C 1
ATOM 798 O O . HIS A 1 89 ? 14.672 2.594 -10.002 1.00 88.00 89 HIS A O 1
ATOM 804 N N . ARG A 1 90 ? 13.580 3.283 -8.189 1.00 83.06 90 ARG A N 1
ATOM 805 C CA . ARG A 1 90 ? 13.217 4.595 -8.759 1.00 83.06 90 ARG A CA 1
ATOM 806 C C . ARG A 1 90 ? 14.421 5.472 -9.112 1.00 83.06 90 ARG A C 1
ATOM 808 O O . ARG A 1 90 ? 14.307 6.276 -10.041 1.00 83.06 90 ARG A O 1
ATOM 815 N N . THR A 1 91 ? 15.503 5.383 -8.337 1.00 72.12 91 THR A N 1
ATOM 816 C CA . THR A 1 91 ? 16.651 6.311 -8.382 1.00 72.12 91 THR A CA 1
ATOM 817 C C . THR A 1 91 ? 17.951 5.674 -8.858 1.00 72.12 91 THR A C 1
ATOM 819 O O . THR A 1 91 ? 18.865 6.397 -9.246 1.00 72.12 91 THR A O 1
ATOM 822 N N . SER A 1 92 ? 18.061 4.347 -8.827 1.00 59.03 92 SER A N 1
ATOM 823 C CA . SER A 1 92 ? 19.262 3.643 -9.262 1.00 59.03 92 SER A CA 1
ATOM 824 C C . SER A 1 92 ? 19.131 3.229 -10.730 1.00 59.03 92 SER A C 1
ATOM 826 O O . SER A 1 92 ? 18.044 2.888 -11.192 1.00 59.03 92 SER A O 1
ATOM 828 N N . LYS A 1 93 ? 20.248 3.217 -11.473 1.00 59.25 93 LYS A N 1
ATOM 829 C CA . LYS A 1 93 ? 20.357 2.409 -12.697 1.00 59.25 93 LYS A CA 1
ATOM 830 C C . LYS A 1 93 ? 20.365 0.940 -12.266 1.00 59.25 93 LYS A C 1
ATOM 832 O O . LYS A 1 93 ? 21.424 0.326 -12.201 1.00 59.25 93 LYS A O 1
ATOM 837 N N . THR A 1 94 ? 19.217 0.413 -11.847 1.00 59.94 94 THR A N 1
ATOM 838 C CA . THR A 1 94 ? 19.102 -1.014 -11.558 1.00 59.94 94 THR A CA 1
ATOM 839 C C . THR A 1 94 ? 19.021 -1.775 -12.873 1.00 59.94 94 THR A C 1
ATOM 841 O O . THR A 1 94 ? 18.356 -1.331 -13.810 1.00 59.94 94 THR A O 1
ATOM 844 N N . GLU A 1 95 ? 19.661 -2.939 -12.941 1.00 65.81 95 GLU A N 1
ATOM 845 C CA . GLU A 1 95 ? 19.430 -3.876 -14.035 1.00 65.81 95 GLU A CA 1
ATOM 846 C C . GLU A 1 95 ? 17.936 -4.226 -14.120 1.00 65.81 95 GLU A C 1
ATOM 848 O O . GLU A 1 95 ? 17.279 -4.481 -13.106 1.00 65.81 95 GLU A O 1
ATOM 853 N N . GLY A 1 96 ? 17.380 -4.235 -15.337 1.00 69.06 96 GLY A N 1
ATOM 854 C CA . GLY A 1 96 ? 15.947 -4.480 -15.554 1.00 69.06 96 GLY A CA 1
ATOM 855 C C . GLY A 1 96 ? 15.461 -5.843 -15.034 1.00 69.06 96 GLY A C 1
ATOM 856 O O . GLY A 1 96 ? 14.277 -6.003 -14.736 1.00 69.06 96 GLY A O 1
ATOM 857 N N . THR A 1 97 ? 16.375 -6.801 -14.870 1.00 76.25 97 THR A N 1
ATOM 858 C CA . THR A 1 97 ? 16.146 -8.129 -14.281 1.00 76.25 97 THR A CA 1
ATOM 859 C C . THR A 1 97 ? 15.742 -8.060 -12.803 1.00 76.25 97 THR A C 1
ATOM 861 O O . THR A 1 97 ? 14.792 -8.737 -12.412 1.00 76.25 97 THR A O 1
ATOM 864 N N . ASP A 1 98 ? 16.378 -7.204 -11.992 1.00 86.44 98 ASP A N 1
ATOM 865 C CA . ASP A 1 98 ? 16.052 -7.028 -10.562 1.00 86.44 98 ASP A CA 1
ATOM 866 C C . ASP A 1 98 ? 14.701 -6.309 -10.387 1.00 86.44 98 ASP A C 1
ATOM 868 O O . ASP A 1 98 ? 13.868 -6.712 -9.572 1.00 86.44 98 ASP A O 1
ATOM 872 N N . VAL A 1 99 ? 14.414 -5.312 -11.238 1.00 90.06 99 VAL A N 1
ATOM 873 C CA . VAL A 1 99 ? 13.115 -4.610 -11.247 1.00 90.06 99 VAL A CA 1
ATOM 874 C C . VAL A 1 99 ? 11.970 -5.596 -11.489 1.00 90.06 99 VAL A C 1
ATOM 876 O O . VAL A 1 99 ? 10.976 -5.589 -10.757 1.00 90.06 99 VAL A O 1
ATOM 879 N N . PHE A 1 100 ? 12.117 -6.460 -12.498 1.00 92.44 100 PHE A N 1
ATOM 880 C CA . PHE A 1 100 ? 11.123 -7.475 -12.833 1.00 92.44 100 PHE A CA 1
ATOM 881 C C . PHE A 1 100 ? 10.951 -8.507 -11.714 1.00 92.44 100 PHE A C 1
ATOM 883 O O . PHE A 1 100 ? 9.817 -8.776 -11.315 1.00 92.44 100 PHE A O 1
ATOM 890 N N . ALA A 1 101 ? 12.045 -9.047 -11.169 1.00 93.88 101 ALA A N 1
ATOM 891 C CA . ALA A 1 101 ? 11.999 -10.043 -10.098 1.00 93.88 101 ALA A CA 1
ATOM 892 C C . ALA A 1 101 ? 11.307 -9.511 -8.829 1.00 93.88 101 ALA A C 1
ATOM 894 O O . ALA A 1 101 ? 10.462 -10.192 -8.236 1.00 93.88 101 ALA A O 1
ATOM 895 N N . GLY A 1 102 ? 11.598 -8.265 -8.445 1.00 94.44 102 GLY A N 1
ATOM 896 C CA . GLY A 1 102 ? 10.929 -7.612 -7.322 1.00 94.44 102 GLY A CA 1
ATOM 897 C C . GLY A 1 102 ? 9.431 -7.399 -7.570 1.00 94.44 102 GLY A C 1
ATOM 898 O O . GLY A 1 102 ? 8.611 -7.629 -6.678 1.00 94.44 102 GLY A O 1
ATOM 899 N N . LEU A 1 103 ? 9.053 -7.046 -8.802 1.00 95.25 103 LEU A N 1
ATOM 900 C CA . LEU A 1 103 ? 7.652 -6.875 -9.178 1.00 95.25 103 LEU A CA 1
ATOM 901 C C . LEU A 1 103 ? 6.887 -8.208 -9.169 1.00 95.25 103 LEU A C 1
ATOM 903 O O . LEU A 1 103 ? 5.756 -8.254 -8.686 1.00 95.25 103 LEU A O 1
ATOM 907 N N . GLN A 1 104 ? 7.509 -9.300 -9.629 1.00 97.62 104 GLN A N 1
ATOM 908 C CA . GLN A 1 104 ? 6.920 -10.643 -9.541 1.00 97.62 104 GLN A CA 1
ATOM 909 C C . GLN A 1 104 ? 6.740 -11.094 -8.089 1.00 97.62 104 GLN A C 1
ATOM 911 O O . GLN A 1 104 ? 5.679 -11.609 -7.742 1.00 97.62 104 GLN A O 1
ATOM 916 N N . THR A 1 105 ? 7.725 -10.829 -7.224 1.00 97.88 105 THR A N 1
ATOM 917 C CA . THR A 1 105 ? 7.613 -11.099 -5.780 1.00 97.88 105 THR A CA 1
ATOM 918 C C . THR A 1 105 ? 6.399 -10.390 -5.177 1.00 97.88 105 THR A C 1
ATOM 920 O O . THR A 1 105 ? 5.613 -10.998 -4.449 1.00 97.88 105 THR A O 1
ATOM 923 N N . PHE A 1 106 ? 6.201 -9.112 -5.517 1.00 98.31 106 PHE A N 1
ATOM 924 C CA . PHE A 1 106 ? 5.028 -8.360 -5.076 1.00 98.31 106 PHE A CA 1
ATOM 925 C C . PHE A 1 106 ? 3.717 -8.957 -5.613 1.00 98.31 106 PHE A C 1
ATOM 927 O O . PHE A 1 106 ? 2.745 -9.089 -4.868 1.00 98.31 106 P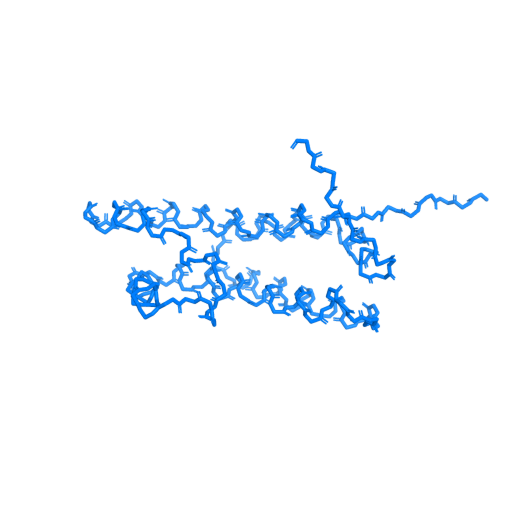HE A O 1
ATOM 934 N N . TYR A 1 107 ? 3.670 -9.356 -6.888 1.00 98.38 107 TYR A N 1
ATOM 935 C CA . TYR A 1 107 ? 2.478 -9.990 -7.457 1.00 98.38 107 TYR A CA 1
ATOM 936 C C . TYR A 1 107 ? 2.117 -11.290 -6.750 1.00 98.38 107 TYR A C 1
ATOM 938 O O . TYR A 1 107 ? 0.948 -11.478 -6.423 1.00 98.38 107 TYR A O 1
ATOM 946 N N . GL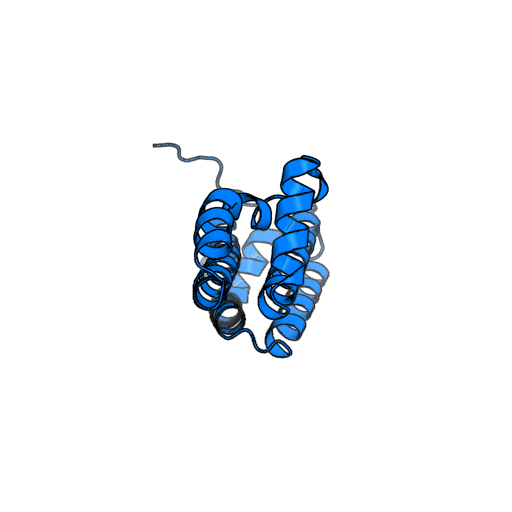N A 1 108 ? 3.101 -12.142 -6.468 1.00 98.38 108 GLN A N 1
ATOM 947 C CA . GLN A 1 108 ? 2.876 -13.399 -5.766 1.00 98.38 108 GLN A CA 1
ATOM 948 C C . GLN A 1 108 ? 2.285 -13.159 -4.372 1.00 98.38 108 GLN A C 1
ATOM 950 O O . GLN A 1 108 ? 1.285 -13.784 -4.023 1.00 98.38 108 GLN A O 1
ATOM 955 N N . ALA A 1 109 ? 2.828 -12.199 -3.615 1.00 98.44 109 ALA A N 1
ATOM 956 C CA . ALA A 1 109 ? 2.303 -11.833 -2.298 1.00 98.44 109 ALA A CA 1
ATOM 957 C C . ALA A 1 109 ? 0.840 -11.348 -2.362 1.00 98.44 109 ALA A C 1
ATOM 959 O O . ALA A 1 109 ? 0.007 -11.708 -1.526 1.00 98.44 109 ALA A O 1
ATOM 960 N N . VAL A 1 110 ? 0.487 -10.563 -3.385 1.00 98.44 110 VAL A N 1
ATOM 961 C CA . VAL A 1 110 ? -0.902 -10.131 -3.600 1.00 98.44 110 VAL A CA 1
ATOM 962 C C . VAL A 1 110 ? -1.804 -11.301 -4.006 1.00 98.44 110 VAL A C 1
ATOM 964 O O . VAL A 1 110 ? -2.955 -11.368 -3.570 1.00 98.44 110 VAL A O 1
ATOM 967 N N . GLU A 1 111 ? -1.326 -12.229 -4.828 1.00 97.62 111 GLU A N 1
ATOM 968 C CA . GLU A 1 111 ? -2.111 -13.382 -5.281 1.00 97.62 111 GLU A CA 1
ATOM 969 C C . GLU A 1 111 ? -2.443 -14.351 -4.147 1.00 97.62 111 GLU A C 1
ATOM 971 O O . GLU A 1 111 ? -3.567 -14.866 -4.113 1.00 97.62 111 GLU A O 1
ATOM 976 N N . THR A 1 112 ? -1.526 -14.518 -3.190 1.00 97.44 112 THR A N 1
ATOM 977 C CA . THR A 1 112 ? -1.739 -15.315 -1.974 1.00 97.44 112 THR A CA 1
ATOM 978 C C . THR A 1 112 ? -2.676 -14.652 -0.964 1.00 97.44 112 THR A C 1
ATOM 980 O O . THR A 1 112 ? -3.289 -15.357 -0.169 1.00 97.44 112 THR A O 1
ATOM 983 N N . SER A 1 113 ? -2.835 -13.324 -1.006 1.00 97.44 113 SER A N 1
ATOM 984 C CA . SER A 1 113 ? -3.754 -12.608 -0.107 1.00 97.44 113 SER A CA 1
ATOM 985 C C . SER A 1 113 ? -5.229 -12.902 -0.407 1.00 97.44 113 SER A C 1
ATOM 987 O O . SER A 1 113 ? -5.586 -13.334 -1.507 1.00 97.44 113 SER A O 1
ATOM 989 N N . ALA A 1 114 ? -6.138 -12.583 0.517 1.00 96.56 114 ALA A N 1
ATOM 990 C CA . ALA A 1 114 ? -7.585 -12.596 0.247 1.00 96.56 114 ALA A CA 1
ATOM 991 C C . ALA A 1 114 ? -8.104 -11.263 -0.348 1.00 96.56 114 ALA A C 1
ATOM 993 O O . ALA A 1 114 ? -9.290 -11.116 -0.662 1.00 96.56 114 ALA A O 1
ATOM 994 N N . LEU A 1 115 ? -7.221 -10.277 -0.541 1.00 98.38 115 LEU A N 1
ATOM 995 C CA . LEU A 1 115 ? -7.573 -8.886 -0.822 1.00 98.38 115 LEU A CA 1
ATOM 996 C C . LEU A 1 115 ? -7.915 -8.660 -2.299 1.00 98.38 115 LEU A C 1
ATOM 998 O O . LEU A 1 115 ? -7.071 -8.292 -3.122 1.00 98.38 115 LEU A O 1
ATOM 1002 N N . LYS A 1 116 ? -9.194 -8.827 -2.647 1.00 98.38 116 LYS A N 1
ATOM 1003 C CA . LYS A 1 116 ? -9.706 -8.628 -4.016 1.00 98.38 116 LYS A CA 1
ATOM 1004 C C . LYS A 1 116 ? -9.355 -7.258 -4.612 1.00 98.38 116 LYS A C 1
ATOM 1006 O O . LYS A 1 116 ? -9.118 -7.156 -5.815 1.00 98.38 116 LYS A O 1
ATOM 1011 N N . GLU A 1 117 ? -9.308 -6.207 -3.794 1.00 98.62 117 GLU A N 1
ATOM 1012 C CA . GLU A 1 117 ? -8.948 -4.855 -4.221 1.00 98.62 117 GLU A CA 1
ATOM 1013 C C . GLU A 1 117 ? -7.487 -4.783 -4.691 1.00 98.62 117 GLU A C 1
ATOM 1015 O O . GLU A 1 117 ? -7.208 -4.207 -5.746 1.00 98.62 117 GLU A O 1
ATOM 1020 N N . MET A 1 118 ? -6.575 -5.430 -3.958 1.00 98.44 118 MET A N 1
ATOM 1021 C CA . MET A 1 118 ? -5.162 -5.536 -4.328 1.00 98.44 118 MET A CA 1
ATOM 1022 C C . MET A 1 118 ? -4.983 -6.410 -5.568 1.00 98.44 118 MET A C 1
ATOM 1024 O O . MET A 1 118 ? -4.284 -6.008 -6.496 1.00 98.44 118 MET A O 1
ATOM 1028 N N . LYS A 1 119 ? -5.683 -7.552 -5.651 1.00 98.62 119 LYS A N 1
ATOM 1029 C CA . LYS A 1 119 ? -5.662 -8.419 -6.845 1.00 98.62 119 LYS A CA 1
ATOM 1030 C C . LYS A 1 119 ? -6.121 -7.678 -8.098 1.00 98.62 119 LYS A C 1
ATOM 1032 O O . LYS A 1 119 ? -5.513 -7.816 -9.158 1.00 98.62 119 LYS A O 1
ATOM 1037 N N . LYS A 1 120 ? -7.158 -6.840 -7.985 1.00 98.44 120 LYS A N 1
ATOM 1038 C CA . LYS A 1 120 ? -7.617 -5.987 -9.089 1.00 98.44 120 LYS A CA 1
ATOM 1039 C C . LYS A 1 120 ? -6.543 -4.981 -9.511 1.00 98.44 120 LYS A C 1
ATOM 1041 O O . LYS A 1 120 ? -6.322 -4.824 -10.709 1.00 98.44 120 LYS A O 1
ATOM 1046 N N . ALA A 1 121 ? -5.875 -4.325 -8.561 1.00 98.06 121 ALA A N 1
ATOM 1047 C CA . ALA A 1 121 ? -4.781 -3.407 -8.872 1.00 98.06 121 ALA A CA 1
ATOM 1048 C C . ALA A 1 121 ? -3.609 -4.131 -9.557 1.00 98.06 121 ALA A C 1
ATOM 1050 O O . ALA A 1 121 ? -3.137 -3.675 -10.595 1.00 98.06 121 ALA A O 1
ATOM 1051 N N . VAL A 1 122 ? -3.201 -5.298 -9.049 1.00 97.88 122 VAL A N 1
ATOM 1052 C CA . VAL A 1 122 ? -2.141 -6.116 -9.658 1.00 97.88 122 VAL A CA 1
ATOM 1053 C C . VAL A 1 122 ? -2.507 -6.586 -11.059 1.00 97.88 122 VAL A C 1
ATOM 1055 O O . VAL A 1 122 ? -1.659 -6.532 -11.941 1.00 97.88 122 VAL A O 1
ATOM 1058 N N . LYS A 1 123 ? -3.764 -6.967 -11.315 1.00 98.12 123 LYS A N 1
ATOM 1059 C CA . LYS A 1 123 ? -4.217 -7.291 -12.675 1.00 98.12 123 LYS A CA 1
ATOM 1060 C C . LYS A 1 123 ? -3.981 -6.125 -13.640 1.00 98.12 123 LYS A C 1
ATOM 1062 O O . LYS A 1 123 ? -3.503 -6.344 -14.748 1.00 98.12 123 LYS A O 1
ATOM 1067 N N . THR A 1 124 ? -4.269 -4.893 -13.218 1.00 97.12 124 THR A N 1
ATOM 1068 C CA . THR A 1 124 ? -3.953 -3.703 -14.018 1.00 97.12 124 THR A CA 1
ATOM 1069 C C . THR A 1 124 ? -2.448 -3.569 -14.228 1.00 97.12 124 THR A C 1
ATOM 1071 O O . THR A 1 124 ? -2.017 -3.416 -15.361 1.00 97.12 124 THR A O 1
ATOM 1074 N N . LEU A 1 125 ? -1.637 -3.674 -13.173 1.00 96.88 125 LEU A N 1
ATOM 1075 C CA . LEU A 1 125 ? -0.180 -3.572 -13.300 1.00 96.88 125 LEU A CA 1
ATOM 1076 C C . LEU A 1 125 ? 0.397 -4.643 -14.247 1.00 96.88 125 LEU A C 1
ATOM 1078 O O . LEU A 1 125 ? 1.257 -4.312 -15.052 1.00 96.88 125 LEU A O 1
ATOM 1082 N N . LYS A 1 126 ? -0.115 -5.881 -14.221 1.00 97.00 126 LYS A N 1
ATOM 1083 C CA . LYS A 1 126 ? 0.281 -6.955 -15.150 1.00 97.00 126 LYS A CA 1
ATOM 1084 C C . LYS A 1 126 ? -0.009 -6.602 -16.611 1.00 97.00 126 LYS A C 1
ATOM 1086 O O . LYS A 1 126 ? 0.826 -6.856 -17.472 1.00 97.00 126 LYS A O 1
ATOM 1091 N N . ASN A 1 127 ? -1.156 -5.979 -16.886 1.00 96.38 127 ASN A N 1
ATOM 1092 C CA . ASN A 1 127 ? -1.521 -5.555 -18.243 1.00 96.38 127 ASN A CA 1
ATOM 1093 C C . ASN A 1 127 ? -0.597 -4.460 -18.797 1.00 96.38 127 ASN A C 1
ATOM 1095 O O . ASN A 1 127 ? -0.410 -4.394 -20.004 1.00 96.38 127 ASN A O 1
ATOM 1099 N N . TRP A 1 128 ? -0.040 -3.620 -17.922 1.00 95.88 128 TRP A N 1
ATOM 1100 C CA . TRP A 1 128 ? 0.869 -2.519 -18.268 1.00 95.88 128 TRP A CA 1
ATOM 1101 C C . TRP A 1 128 ? 2.326 -2.831 -17.898 1.00 95.88 128 TRP A C 1
ATOM 1103 O O . TRP A 1 128 ? 3.148 -1.929 -17.738 1.00 95.88 128 TRP A O 1
ATOM 1113 N N . GLN A 1 129 ? 2.650 -4.107 -17.666 1.00 94.81 129 GLN A N 1
ATOM 1114 C CA . GLN A 1 129 ? 3.949 -4.502 -17.134 1.00 94.81 129 GLN A CA 1
ATOM 1115 C C . GLN A 1 129 ? 5.109 -4.071 -18.046 1.00 94.81 129 GLN A C 1
ATOM 1117 O O . GLN A 1 129 ? 6.069 -3.520 -17.506 1.00 94.81 129 GLN A O 1
ATOM 1122 N N . PRO A 1 130 ? 5.061 -4.253 -19.384 1.00 92.81 130 PRO A N 1
ATOM 1123 C CA . PRO A 1 130 ? 6.131 -3.777 -20.259 1.00 92.81 130 PRO A CA 1
ATOM 1124 C C . PRO A 1 130 ? 6.385 -2.271 -20.110 1.00 92.81 130 PRO A C 1
ATOM 1126 O O . PRO A 1 130 ? 7.525 -1.848 -19.939 1.00 92.81 130 PRO A O 1
ATOM 1129 N N . GLU A 1 131 ? 5.329 -1.462 -20.089 1.00 93.00 131 GLU A N 1
ATOM 1130 C CA . GLU A 1 131 ? 5.397 -0.006 -19.964 1.00 93.00 131 GLU A CA 1
ATOM 1131 C C . GLU A 1 131 ? 5.905 0.431 -18.582 1.00 93.00 131 GLU A C 1
ATOM 1133 O O . GLU A 1 131 ? 6.661 1.402 -18.471 1.00 93.00 131 GLU A O 1
ATOM 1138 N N . ILE A 1 132 ? 5.524 -0.295 -17.525 1.00 92.38 132 ILE A N 1
ATOM 1139 C CA . ILE A 1 132 ? 6.031 -0.092 -16.163 1.00 92.38 132 ILE A CA 1
ATOM 1140 C C . ILE A 1 132 ? 7.529 -0.382 -16.115 1.00 92.38 132 ILE A C 1
ATOM 1142 O O . ILE A 1 132 ? 8.276 0.456 -15.617 1.00 92.38 132 ILE A O 1
ATOM 1146 N N . LEU A 1 133 ? 7.988 -1.515 -16.653 1.00 90.81 133 LEU A N 1
ATOM 1147 C CA . LEU A 1 133 ? 9.411 -1.868 -16.681 1.00 90.81 133 LEU A CA 1
ATOM 1148 C C . LEU A 1 133 ? 10.222 -0.850 -17.494 1.00 90.81 133 LEU A C 1
ATOM 1150 O O . LEU A 1 133 ? 11.259 -0.377 -17.025 1.00 90.81 133 LEU A O 1
ATOM 1154 N N . ASN A 1 134 ? 9.703 -0.419 -18.648 1.00 88.56 134 ASN A N 1
ATOM 1155 C CA . ASN A 1 134 ? 10.311 0.641 -19.454 1.00 88.56 134 ASN A CA 1
ATOM 1156 C C . ASN A 1 134 ? 10.481 1.942 -18.654 1.00 88.56 134 ASN A C 1
ATOM 1158 O O . ASN A 1 134 ? 11.494 2.626 -18.803 1.00 88.56 134 ASN A O 1
ATOM 1162 N N . SER A 1 135 ? 9.547 2.263 -17.748 1.00 88.44 135 SER A N 1
ATOM 1163 C CA . SER A 1 135 ? 9.659 3.451 -16.893 1.00 88.44 135 SER A CA 1
ATOM 1164 C C . SER A 1 135 ? 10.887 3.430 -15.983 1.00 88.44 135 SER A C 1
ATOM 1166 O O . SER A 1 135 ? 11.379 4.499 -15.632 1.00 88.44 135 SER A O 1
ATOM 1168 N N . PHE A 1 136 ? 11.418 2.258 -15.618 1.00 86.56 136 PHE A N 1
ATOM 1169 C CA . PHE A 1 136 ? 12.642 2.126 -14.818 1.00 86.56 136 PHE A CA 1
ATOM 1170 C C . PHE A 1 136 ? 13.911 2.145 -15.673 1.00 86.56 136 PHE A C 1
ATOM 1172 O O . PHE A 1 136 ? 14.923 2.674 -15.226 1.00 86.56 136 PHE A O 1
ATOM 1179 N N . ILE A 1 137 ? 13.839 1.660 -16.915 1.00 80.19 137 ILE A N 1
ATOM 1180 C CA . ILE A 1 137 ? 14.975 1.618 -17.848 1.00 80.19 137 ILE A CA 1
ATOM 1181 C C . ILE A 1 137 ? 15.296 3.013 -18.401 1.00 80.19 137 ILE A C 1
ATOM 1183 O O . ILE A 1 137 ? 16.451 3.429 -18.412 1.00 80.19 137 ILE A O 1
ATOM 1187 N N . PHE A 1 138 ? 14.274 3.751 -18.843 1.00 76.00 138 PHE A N 1
ATOM 1188 C CA . PHE A 1 138 ? 14.459 5.022 -19.553 1.00 76.00 138 PHE A CA 1
ATOM 1189 C C . PHE A 1 138 ? 14.411 6.256 -18.641 1.00 76.00 138 PHE A C 1
ATOM 1191 O O . PHE A 1 138 ? 14.579 7.375 -19.110 1.00 76.00 138 PHE A O 1
ATOM 1198 N N . GLY A 1 139 ? 14.205 6.073 -17.332 1.00 60.09 139 GLY A N 1
ATOM 1199 C CA . GLY A 1 139 ? 14.428 7.118 -16.326 1.00 60.09 139 GLY A CA 1
ATOM 1200 C C . GLY A 1 139 ? 13.526 8.356 -16.408 1.00 60.09 139 GLY A C 1
ATOM 1201 O O . GLY A 1 139 ? 13.763 9.304 -15.664 1.00 60.09 139 GLY A O 1
ATOM 1202 N N . HIS A 1 140 ? 12.493 8.377 -17.256 1.00 55.38 140 HIS A N 1
ATOM 1203 C CA . HIS A 1 140 ? 11.592 9.523 -17.352 1.00 55.38 140 HIS A CA 1
ATOM 1204 C C . HIS A 1 140 ? 10.753 9.655 -16.075 1.00 55.38 140 HIS A C 1
ATOM 1206 O O . HIS A 1 140 ? 9.730 8.998 -15.884 1.00 55.38 140 HIS A O 1
ATOM 1212 N N . THR A 1 141 ? 11.201 10.516 -15.166 1.00 49.19 141 THR A N 1
ATOM 1213 C CA . THR A 1 141 ? 10.348 11.099 -14.138 1.00 49.19 141 THR A CA 1
ATOM 1214 C C . THR A 1 141 ? 9.653 12.288 -14.778 1.00 49.19 141 THR A C 1
ATOM 1216 O O . THR A 1 141 ? 10.324 13.265 -15.104 1.00 49.19 141 THR A O 1
ATOM 1219 N N . ASN A 1 142 ? 8.336 12.222 -14.976 1.00 46.22 142 ASN A N 1
ATOM 1220 C CA . ASN A 1 142 ? 7.556 13.422 -15.261 1.00 46.22 142 ASN A CA 1
ATOM 1221 C C . ASN A 1 142 ? 7.767 14.384 -14.080 1.00 46.22 142 ASN A C 1
ATOM 1223 O O . ASN A 1 142 ? 7.202 14.187 -13.002 1.00 46.22 142 ASN A O 1
ATOM 1227 N N . GLY A 1 143 ? 8.664 15.359 -14.254 1.00 37.75 143 GLY A N 1
ATOM 1228 C CA . GLY A 1 143 ? 8.721 16.543 -13.407 1.00 37.75 143 GLY A CA 1
ATOM 1229 C C . GLY A 1 143 ? 7.379 17.277 -13.487 1.00 37.75 143 GLY A C 1
ATOM 1230 O O . GLY A 1 143 ? 6.628 17.059 -14.440 1.00 37.75 143 GLY A O 1
ATOM 1231 N N . PRO A 1 144 ? 7.036 18.087 -12.478 1.00 40.72 144 PRO A N 1
ATOM 1232 C CA . PRO A 1 144 ? 5.696 18.635 -12.341 1.00 40.72 144 PRO A CA 1
ATOM 1233 C C . PRO A 1 144 ? 5.334 19.481 -13.565 1.00 40.72 144 PRO A C 1
ATOM 1235 O O . PRO A 1 144 ? 5.947 20.514 -13.814 1.00 40.72 144 PRO A O 1
ATOM 1238 N N . ILE A 1 145 ? 4.314 19.059 -14.312 1.00 36.84 145 ILE A N 1
ATOM 1239 C CA . ILE A 1 145 ? 3.468 20.001 -15.045 1.00 36.84 145 ILE A CA 1
ATOM 1240 C C . ILE A 1 145 ? 2.420 20.421 -14.014 1.00 36.84 145 ILE A C 1
ATOM 1242 O O . ILE A 1 145 ? 1.352 19.821 -13.906 1.00 36.84 145 ILE A O 1
ATOM 1246 N N . GLU A 1 146 ? 2.820 21.348 -13.145 1.00 38.38 146 GLU A N 1
ATOM 1247 C CA . GLU A 1 146 ? 1.902 22.079 -12.277 1.00 38.38 146 GLU A CA 1
ATOM 1248 C C . GLU A 1 146 ? 0.986 22.927 -13.167 1.00 38.38 146 GLU A C 1
ATOM 1250 O O . GLU A 1 146 ? 1.453 23.697 -14.008 1.00 38.38 146 GLU A O 1
ATOM 1255 N N . GLY A 1 147 ? -0.317 22.713 -13.001 1.00 38.00 147 GLY A N 1
ATOM 1256 C CA . GLY A 1 147 ? -1.353 23.700 -13.282 1.00 38.00 147 GLY A CA 1
ATOM 1257 C C . GLY A 1 147 ? -1.853 24.301 -11.978 1.00 38.00 147 GLY A C 1
ATOM 1258 O O . GLY A 1 147 ? -1.512 23.744 -10.906 1.00 38.00 147 GLY A O 1
#

Secondary structure (DSSP, 8-state):
-PPPPP---HHHHHHHHHHHHHHHHHHHGGGS-HHHHHHHHHTGGGGTS-GGG--HHHHHHHHHHHHS-HHHHHHHHHHHHHHHHHHHHHSS---HHHHHHHHHHHHHHHHHSS-HHHHHHHHHHHHTHHHHHHHHHS---------

Sequence (147 aa):
MGRPIIIADRFHFCRYIYWALDQVRRRVQKTFHEY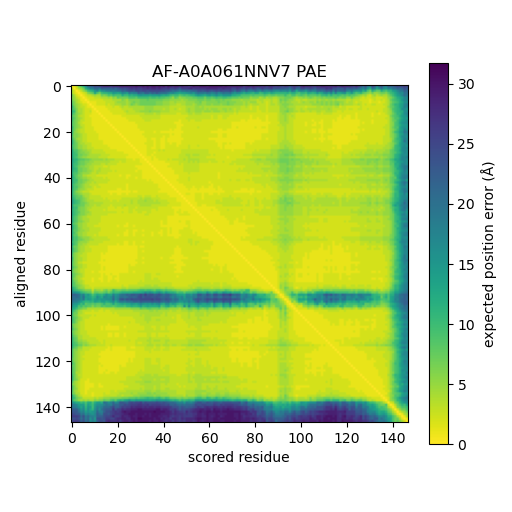DRKKCKQMHHVFHKRPEKLSEKQTWYLNRYLELSEELREVYGLKNQFQAWFDKHRTSKTEGTDVFAGLQTFYQAVETSALKEMKKAVKTLKNWQPEILNSFIFGHTNGPIEG